Protein AF-N9Y1D8-F1 (afdb_monomer_lite)

Sequence (106 aa):
MKINSIESGIYNIKDYLNGYSNLYFEENQNKLVIFKKDDSAKSPLKDEIYFFERKLFLKYYRRENGNLKTYSSLIMDNIDDFRIIKKDNLLYLFIKSGGIERYVCV

Structure (mmCIF, N/CA/C/O backbone):
data_AF-N9Y1D8-F1
#
_entry.id   AF-N9Y1D8-F1
#
loop_
_atom_site.group_PDB
_atom_site.id
_atom_site.type_symbol
_atom_site.label_atom_id
_atom_site.label_alt_id
_atom_site.label_comp_id
_atom_site.label_asym_id
_atom_site.label_entity_id
_atom_site.label_seq_id
_atom_site.pdbx_PDB_ins_code
_atom_site.Cartn_x
_atom_site.Cartn_y
_atom_site.Cartn_z
_atom_site.occupancy
_atom_site.B_iso_or_equiv
_atom_site.auth_seq_id
_atom_site.auth_comp_id
_atom_site.auth_asym_id
_atom_site.auth_atom_id
_atom_site.pdbx_PDB_model_num
ATOM 1 N N . MET A 1 1 ? 4.015 18.677 12.982 1.00 38.78 1 MET A N 1
ATOM 2 C CA . MET A 1 1 ? 3.628 17.263 13.171 1.00 38.78 1 MET A CA 1
ATOM 3 C C . MET A 1 1 ? 2.335 17.050 12.393 1.00 38.78 1 MET A C 1
ATOM 5 O O . MET A 1 1 ? 1.309 17.564 12.814 1.00 38.78 1 MET A O 1
ATOM 9 N N . LYS A 1 2 ? 2.391 16.477 11.181 1.00 40.41 2 LYS A N 1
ATOM 10 C CA . LYS A 1 2 ? 1.179 16.279 10.366 1.00 40.41 2 LYS A CA 1
ATOM 11 C C . LYS A 1 2 ? 0.413 15.093 10.946 1.00 40.41 2 LYS A C 1
ATOM 13 O O . LYS A 1 2 ? 0.920 13.978 10.940 1.00 40.41 2 LYS A O 1
ATOM 18 N N . ILE A 1 3 ? -0.777 15.360 11.475 1.00 41.66 3 ILE A N 1
ATOM 19 C CA . ILE A 1 3 ? -1.770 14.329 11.760 1.00 41.66 3 ILE A CA 1
ATOM 20 C C . ILE A 1 3 ? -2.173 13.784 10.389 1.00 41.66 3 ILE A C 1
ATOM 22 O O . ILE A 1 3 ? -2.914 14.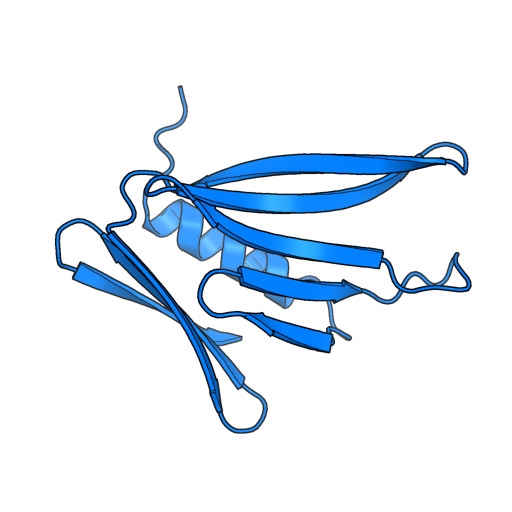438 9.659 1.00 41.66 3 ILE A O 1
ATOM 26 N N . ASN A 1 4 ? -1.625 12.637 9.994 1.00 56.91 4 ASN A N 1
ATOM 27 C CA . ASN A 1 4 ? -2.122 11.924 8.825 1.00 56.91 4 ASN A CA 1
ATOM 28 C C . ASN A 1 4 ? -3.491 11.366 9.222 1.00 56.91 4 ASN A C 1
ATOM 30 O O . ASN A 1 4 ? -3.572 10.307 9.843 1.00 56.91 4 ASN A O 1
ATOM 34 N N . SER A 1 5 ? -4.567 12.108 8.947 1.00 75.38 5 SER A N 1
ATOM 35 C CA . SER A 1 5 ? -5.914 11.563 9.102 1.00 75.38 5 SER A CA 1
ATOM 36 C C . SER A 1 5 ? -6.040 10.312 8.228 1.00 75.38 5 SER A C 1
ATOM 38 O O . SER A 1 5 ? -5.426 10.233 7.161 1.00 75.38 5 SER A O 1
ATOM 40 N N . ILE A 1 6 ? -6.835 9.333 8.667 1.00 81.69 6 ILE A N 1
ATOM 41 C CA . ILE A 1 6 ? -7.099 8.106 7.894 1.00 81.69 6 ILE A CA 1
ATOM 42 C C . ILE A 1 6 ? -7.562 8.458 6.474 1.00 81.69 6 ILE A C 1
ATOM 44 O O . ILE A 1 6 ? -7.137 7.831 5.510 1.00 81.69 6 ILE A O 1
ATOM 48 N N . GLU A 1 7 ? -8.371 9.511 6.333 1.00 83.44 7 GLU A N 1
ATOM 49 C CA . GLU A 1 7 ? -8.802 10.030 5.033 1.00 83.44 7 GLU A CA 1
ATOM 50 C C . GLU A 1 7 ? -7.617 10.466 4.168 1.00 83.44 7 GLU A C 1
ATOM 52 O O . GLU A 1 7 ? -7.498 10.012 3.035 1.00 83.44 7 GLU A O 1
ATOM 57 N N . SER A 1 8 ? -6.693 11.268 4.708 1.00 84.12 8 SER A N 1
ATOM 58 C CA . SER A 1 8 ? -5.491 11.700 3.976 1.00 84.12 8 SER A CA 1
ATOM 59 C C . SER A 1 8 ? -4.631 10.509 3.548 1.00 84.12 8 SER A C 1
ATOM 61 O O . SER A 1 8 ? -4.083 10.491 2.449 1.00 84.12 8 SER A O 1
ATOM 63 N N . GLY A 1 9 ? -4.524 9.490 4.403 1.00 85.62 9 GLY A N 1
ATOM 64 C CA . GLY A 1 9 ? -3.813 8.260 4.080 1.00 85.62 9 GLY A CA 1
ATOM 65 C C . GLY A 1 9 ? -4.473 7.456 2.959 1.00 85.62 9 GLY A C 1
ATOM 66 O O . GLY A 1 9 ? -3.779 6.980 2.063 1.00 85.62 9 GLY A O 1
ATOM 67 N N . ILE A 1 10 ? -5.803 7.356 2.972 1.00 88.00 10 ILE A N 1
ATOM 68 C CA . ILE A 1 10 ? -6.592 6.739 1.898 1.00 88.00 10 ILE A CA 1
ATOM 69 C C . ILE A 1 10 ? -6.381 7.480 0.573 1.00 88.00 10 ILE A C 1
ATOM 71 O O . ILE A 1 10 ? -6.109 6.830 -0.438 1.00 88.00 10 ILE A O 1
ATOM 75 N N . TYR A 1 11 ? -6.446 8.817 0.577 1.00 87.81 11 TYR A N 1
ATOM 76 C CA . TYR A 1 11 ? -6.174 9.627 -0.615 1.00 87.81 11 TYR A CA 1
ATOM 77 C C . TYR A 1 11 ? -4.759 9.386 -1.150 1.00 87.81 11 TYR A C 1
ATOM 79 O O . TYR A 1 11 ? -4.604 9.102 -2.332 1.00 87.81 11 TYR A O 1
ATOM 87 N N . ASN A 1 12 ? -3.744 9.376 -0.280 1.00 86.56 12 ASN A N 1
ATOM 88 C CA . ASN A 1 12 ? -2.361 9.108 -0.685 1.00 86.56 12 ASN A CA 1
ATOM 89 C C . ASN A 1 12 ? -2.192 7.729 -1.342 1.00 86.56 12 ASN A C 1
ATOM 91 O O . ASN A 1 12 ? -1.489 7.616 -2.343 1.00 86.56 12 ASN A O 1
ATOM 95 N N . ILE A 1 13 ? -2.823 6.680 -0.799 1.00 88.44 13 ILE A N 1
ATOM 96 C CA . ILE A 1 13 ? -2.784 5.338 -1.401 1.00 88.44 13 ILE A CA 1
ATOM 97 C C . ILE A 1 13 ? -3.468 5.347 -2.767 1.00 88.44 13 ILE A C 1
ATOM 99 O O . ILE A 1 13 ? -2.912 4.819 -3.729 1.00 88.44 13 ILE A O 1
ATOM 103 N N . LYS A 1 14 ? -4.656 5.952 -2.863 1.00 88.44 14 LYS A N 1
ATOM 104 C CA . LYS A 1 14 ? -5.420 6.018 -4.111 1.00 88.44 14 LYS A CA 1
ATOM 105 C C . LYS A 1 14 ? -4.645 6.748 -5.208 1.00 88.44 14 LYS A C 1
ATOM 107 O O . LYS A 1 14 ? -4.516 6.219 -6.308 1.00 88.44 14 LYS A O 1
ATOM 112 N N . ASP A 1 15 ? -4.100 7.922 -4.901 1.00 86.69 15 ASP A N 1
ATOM 113 C CA . ASP A 1 15 ? -3.312 8.718 -5.846 1.00 86.69 15 ASP A CA 1
ATOM 114 C C . ASP A 1 15 ? -2.041 7.977 -6.270 1.00 86.69 15 ASP A C 1
ATOM 116 O O . ASP A 1 15 ? -1.688 7.976 -7.449 1.00 86.69 15 ASP A O 1
ATOM 120 N N . TYR A 1 16 ? -1.385 7.285 -5.332 1.00 86.88 16 TYR A N 1
ATOM 121 C CA . TYR A 1 16 ? -0.212 6.472 -5.634 1.00 86.88 16 TYR A CA 1
ATOM 122 C C . TYR A 1 16 ? -0.518 5.351 -6.628 1.00 86.88 16 TYR A C 1
ATOM 124 O O . TYR A 1 16 ? 0.217 5.167 -7.594 1.00 86.88 16 TYR A O 1
ATOM 132 N N . LEU A 1 17 ? -1.595 4.602 -6.388 1.00 85.44 17 LEU A N 1
ATOM 133 C CA . LEU A 1 17 ? -1.993 3.469 -7.220 1.00 85.44 17 LEU A CA 1
ATOM 134 C C . LEU A 1 17 ? -2.499 3.921 -8.599 1.00 85.44 17 LEU A C 1
ATOM 136 O O . LEU A 1 17 ? -2.159 3.298 -9.599 1.00 85.44 17 LEU A O 1
ATOM 140 N N . ASN A 1 18 ? -3.228 5.038 -8.674 1.00 83.00 18 ASN A N 1
ATOM 141 C CA . ASN A 1 18 ? -3.699 5.608 -9.943 1.00 83.00 18 ASN A CA 1
ATOM 142 C C . ASN A 1 18 ? -2.583 6.253 -10.777 1.00 83.00 18 ASN A C 1
ATOM 144 O O . ASN A 1 18 ? -2.727 6.397 -11.990 1.00 83.00 18 ASN A O 1
ATOM 148 N N . GLY A 1 19 ? -1.474 6.654 -10.150 1.00 74.56 19 GLY A N 1
ATOM 149 C CA . GLY A 1 19 ? -0.351 7.314 -10.819 1.00 74.56 19 GLY A CA 1
ATOM 150 C C . GLY A 1 19 ? 0.406 6.442 -11.827 1.00 74.56 19 GLY A C 1
ATOM 151 O O . GLY A 1 19 ? 1.296 6.943 -12.513 1.00 74.56 19 GLY A O 1
ATOM 152 N N . TYR A 1 20 ? 0.073 5.155 -11.941 1.00 70.75 20 TYR A N 1
ATOM 153 C CA . TYR A 1 20 ? 0.768 4.219 -12.816 1.00 70.75 20 TYR A CA 1
ATOM 154 C C . TYR A 1 20 ? -0.229 3.435 -13.676 1.00 70.75 20 TYR A C 1
ATOM 156 O O . TYR A 1 20 ? -1.002 2.617 -13.191 1.00 70.75 20 TYR A O 1
ATOM 164 N N . SER A 1 21 ? -0.173 3.654 -14.989 1.00 58.16 21 SER A N 1
ATOM 165 C CA . SER A 1 21 ? -1.082 3.049 -15.973 1.00 58.16 21 SER A CA 1
ATOM 166 C C . SER A 1 21 ? -0.824 1.563 -16.259 1.00 58.16 21 SER A C 1
ATOM 168 O O . SER A 1 21 ? -1.671 0.906 -16.850 1.00 58.16 21 SER A O 1
ATOM 170 N N . ASN A 1 22 ? 0.331 1.027 -15.848 1.00 62.69 22 ASN A N 1
ATOM 171 C CA . ASN A 1 22 ? 0.754 -0.355 -16.093 1.00 62.69 22 ASN A CA 1
ATOM 172 C C . ASN A 1 22 ? 1.301 -0.983 -14.804 1.00 62.69 22 ASN A C 1
ATOM 174 O O . ASN A 1 22 ? 2.504 -1.237 -14.692 1.00 62.69 22 ASN A O 1
ATOM 178 N N . LEU A 1 23 ? 0.429 -1.179 -13.815 1.00 70.75 23 LEU A N 1
ATOM 179 C CA . LEU A 1 23 ? 0.781 -1.869 -12.578 1.00 70.75 23 LEU A CA 1
ATOM 180 C C . LEU A 1 23 ? 0.439 -3.351 -12.658 1.00 70.75 23 LEU A C 1
ATOM 182 O O . LEU A 1 23 ? -0.663 -3.736 -13.045 1.00 70.75 23 LEU A O 1
ATOM 186 N N . TYR A 1 24 ? 1.384 -4.178 -12.227 1.00 77.69 24 TYR A N 1
ATOM 187 C CA . TYR A 1 24 ? 1.113 -5.555 -11.836 1.00 77.69 24 TYR A CA 1
ATOM 188 C C . TYR A 1 24 ? 1.190 -5.654 -10.312 1.00 77.69 24 TYR A C 1
ATOM 190 O O . TYR A 1 24 ? 2.018 -4.989 -9.688 1.00 77.69 24 TYR A O 1
ATOM 198 N N . PHE A 1 25 ? 0.320 -6.466 -9.715 1.00 79.19 25 PHE A N 1
ATOM 199 C CA . PHE A 1 25 ? 0.208 -6.594 -8.268 1.00 79.19 25 PHE A CA 1
ATOM 200 C C . PHE A 1 25 ? 0.427 -8.036 -7.829 1.00 79.19 25 PHE A C 1
ATOM 202 O O . PHE A 1 25 ? -0.171 -8.947 -8.404 1.00 79.19 25 PHE A O 1
ATOM 209 N N . GLU A 1 26 ? 1.213 -8.222 -6.771 1.00 82.12 26 GLU A N 1
ATOM 210 C CA . GLU A 1 26 ? 1.234 -9.466 -5.999 1.00 82.12 26 GLU A CA 1
ATOM 211 C C . GLU A 1 26 ? 0.674 -9.211 -4.602 1.00 82.12 26 GLU A C 1
ATOM 213 O O . GLU A 1 26 ? 1.009 -8.224 -3.939 1.00 82.12 26 GLU A O 1
ATOM 218 N N . GLU A 1 27 ? -0.189 -10.122 -4.168 1.00 70.19 27 GLU A N 1
ATOM 219 C CA . GLU A 1 27 ? -0.821 -10.101 -2.858 1.00 70.19 27 GLU A CA 1
ATOM 220 C C . GLU A 1 27 ? -0.068 -11.015 -1.894 1.00 70.19 27 GLU A C 1
ATOM 222 O O . GLU A 1 27 ? 0.272 -12.157 -2.206 1.00 70.19 27 GLU A O 1
ATOM 227 N N . ASN A 1 28 ? 0.148 -10.512 -0.686 1.00 75.56 28 ASN A N 1
ATOM 228 C CA . ASN A 1 28 ? 0.459 -11.315 0.481 1.00 75.56 28 ASN A CA 1
ATOM 229 C C . ASN A 1 28 ? -0.424 -10.822 1.640 1.00 75.56 28 ASN A C 1
ATOM 231 O O . ASN A 1 28 ? -0.848 -9.668 1.619 1.00 75.56 28 ASN A O 1
ATOM 235 N N . GLN A 1 29 ? -0.686 -11.655 2.653 1.00 74.00 29 GLN A N 1
ATOM 236 C CA . GLN A 1 29 ? -1.739 -11.421 3.660 1.00 74.00 29 GLN A CA 1
ATOM 237 C C . GLN A 1 29 ? -1.760 -9.998 4.253 1.00 74.00 29 GLN A C 1
ATOM 239 O O . GLN A 1 29 ? -2.833 -9.460 4.480 1.00 74.00 29 GLN A O 1
ATOM 244 N N . ASN A 1 30 ? -0.590 -9.371 4.432 1.00 81.12 30 ASN A N 1
ATOM 245 C CA . ASN A 1 30 ? -0.442 -8.030 5.015 1.00 81.12 30 ASN A CA 1
ATOM 246 C C . ASN A 1 30 ? 0.321 -7.046 4.107 1.00 81.12 30 ASN A C 1
ATOM 248 O O . ASN A 1 30 ? 0.872 -6.049 4.586 1.00 81.12 30 ASN A O 1
ATOM 252 N N . LYS A 1 31 ? 0.450 -7.349 2.810 1.00 89.69 31 LYS A N 1
ATOM 253 C CA . LYS A 1 31 ? 1.296 -6.575 1.899 1.00 89.69 31 LYS A CA 1
ATOM 254 C C . LYS A 1 31 ? 0.812 -6.617 0.456 1.00 89.69 31 LYS A C 1
ATOM 256 O O . LYS A 1 31 ? 0.615 -7.687 -0.108 1.00 89.69 31 LYS A O 1
ATOM 261 N N . LEU A 1 32 ? 0.760 -5.443 -0.162 1.00 89.88 32 LEU A N 1
ATOM 262 C CA . LEU A 1 32 ? 0.613 -5.271 -1.600 1.00 89.88 32 LEU A CA 1
ATOM 263 C C . LEU A 1 32 ? 1.986 -4.996 -2.211 1.00 89.88 32 LEU A C 1
ATOM 265 O O . LEU A 1 32 ? 2.631 -4.015 -1.836 1.00 89.88 32 LEU A O 1
ATOM 269 N N . VAL A 1 33 ? 2.422 -5.822 -3.158 1.00 89.81 33 VAL A N 1
ATOM 270 C CA . VAL A 1 33 ? 3.609 -5.548 -3.981 1.00 89.81 33 VAL A CA 1
ATOM 271 C C . VAL A 1 33 ? 3.155 -4.971 -5.314 1.00 89.81 33 VAL A C 1
ATOM 273 O O . VAL A 1 33 ? 2.280 -5.531 -5.966 1.00 89.81 33 VAL A O 1
ATOM 276 N N . ILE A 1 34 ? 3.749 -3.852 -5.708 1.00 88.56 34 ILE A N 1
ATOM 277 C CA . ILE A 1 34 ? 3.375 -3.055 -6.873 1.00 88.56 34 ILE A CA 1
ATOM 278 C C . ILE A 1 34 ? 4.555 -3.054 -7.838 1.00 88.56 34 ILE A C 1
ATOM 280 O O . ILE A 1 34 ? 5.602 -2.489 -7.533 1.00 88.56 34 ILE A O 1
ATOM 284 N N . PHE A 1 35 ? 4.403 -3.664 -9.006 1.00 86.75 35 PHE A N 1
ATOM 285 C CA . PHE A 1 35 ? 5.437 -3.688 -10.033 1.00 86.75 35 PHE A CA 1
ATOM 286 C C . PHE A 1 35 ? 5.195 -2.571 -11.038 1.00 86.75 35 PHE A C 1
ATOM 288 O O . PHE A 1 35 ? 4.151 -2.514 -11.687 1.00 86.75 35 PHE A O 1
ATOM 295 N N . LYS A 1 36 ? 6.190 -1.699 -11.172 1.00 82.31 36 LYS A N 1
ATOM 296 C CA . LYS A 1 36 ? 6.202 -0.562 -12.085 1.00 82.31 36 LYS A CA 1
ATOM 297 C C . LYS A 1 36 ? 7.136 -0.846 -13.243 1.00 82.31 36 LYS A C 1
ATOM 299 O O . LYS A 1 36 ? 8.294 -1.230 -13.042 1.00 82.31 36 LYS A O 1
ATOM 304 N N . LYS A 1 37 ? 6.662 -0.580 -14.456 1.00 72.69 37 LYS A N 1
ATOM 305 C CA . LYS A 1 37 ? 7.530 -0.550 -15.628 1.00 72.69 37 LYS A CA 1
ATOM 306 C C . LYS A 1 37 ? 8.514 0.618 -15.493 1.00 72.69 37 LYS A C 1
ATOM 308 O O . LYS A 1 37 ? 8.103 1.752 -15.271 1.00 72.69 37 LYS A O 1
ATOM 313 N N . ASP A 1 38 ? 9.803 0.321 -15.592 1.00 72.25 38 ASP A N 1
ATOM 314 C CA . ASP A 1 38 ? 10.879 1.311 -15.649 1.00 72.25 38 ASP A CA 1
ATOM 315 C C . ASP A 1 38 ? 11.489 1.219 -17.048 1.00 72.25 38 ASP A C 1
ATOM 317 O O . ASP A 1 38 ? 12.260 0.303 -17.324 1.00 72.25 38 ASP A O 1
ATOM 321 N N . ASP A 1 39 ? 11.112 2.134 -17.945 1.00 66.88 39 ASP A N 1
ATOM 322 C CA . ASP A 1 39 ? 11.579 2.126 -19.340 1.00 66.88 39 ASP A CA 1
ATOM 323 C C . ASP A 1 39 ? 13.107 2.318 -19.453 1.00 66.88 39 ASP A C 1
ATOM 325 O O . ASP A 1 39 ? 13.694 2.038 -20.497 1.00 66.88 39 ASP A O 1
ATOM 329 N N . SER A 1 40 ? 13.773 2.746 -18.372 1.00 66.19 40 SER A N 1
ATOM 330 C CA . SER A 1 40 ? 15.231 2.886 -18.302 1.00 66.19 40 SER A CA 1
ATOM 331 C C . SER A 1 40 ? 15.961 1.617 -17.837 1.00 66.19 40 SER A C 1
ATOM 333 O O . SER A 1 40 ? 17.194 1.579 -17.838 1.00 66.19 40 SER A O 1
ATOM 335 N N . ALA A 1 41 ? 15.235 0.563 -17.442 1.00 64.88 41 ALA A N 1
ATOM 336 C CA . ALA A 1 41 ? 15.811 -0.633 -16.838 1.00 64.88 41 ALA A CA 1
ATOM 337 C C . ALA A 1 41 ? 15.305 -1.941 -17.463 1.00 64.88 41 ALA A C 1
ATOM 339 O O . ALA A 1 41 ? 14.156 -2.083 -17.861 1.00 64.88 41 ALA A O 1
ATOM 340 N N . LYS A 1 42 ? 16.172 -2.964 -17.466 1.00 66.25 42 LYS A N 1
ATOM 341 C CA . LYS A 1 42 ? 15.815 -4.332 -17.893 1.00 66.25 42 LYS A CA 1
ATOM 342 C C . LYS A 1 42 ? 14.835 -5.039 -16.945 1.00 66.25 42 LYS A C 1
ATOM 344 O O . LYS A 1 42 ? 14.270 -6.060 -17.320 1.00 66.25 42 LYS A O 1
ATOM 349 N N . SER A 1 43 ? 14.662 -4.533 -15.723 1.00 65.12 43 SER A N 1
ATOM 350 C CA . SER A 1 43 ? 13.805 -5.131 -14.697 1.00 65.12 43 SER A CA 1
ATOM 351 C C . SER A 1 43 ? 12.860 -4.080 -14.117 1.00 65.12 43 SER A C 1
ATOM 353 O O . SER A 1 43 ? 13.321 -2.970 -13.834 1.00 65.12 43 SER A O 1
ATOM 355 N N . PRO A 1 44 ? 11.578 -4.422 -13.896 1.00 72.44 44 PRO A N 1
ATOM 356 C CA . PRO A 1 44 ? 10.625 -3.519 -13.267 1.00 72.44 44 PRO A CA 1
ATOM 357 C C . PRO A 1 44 ? 11.052 -3.182 -11.835 1.00 72.44 44 PRO A C 1
ATOM 359 O O . PRO A 1 44 ? 11.628 -4.009 -11.121 1.00 72.44 44 PRO A O 1
ATOM 362 N N . LEU A 1 45 ? 10.747 -1.959 -11.405 1.00 83.94 45 LEU A N 1
ATOM 363 C CA . LEU A 1 45 ? 10.861 -1.576 -10.001 1.00 83.94 45 LEU A CA 1
ATOM 364 C C . LEU A 1 45 ? 9.668 -2.153 -9.243 1.00 83.94 45 LEU A C 1
ATOM 366 O O . LEU A 1 45 ? 8.556 -2.170 -9.764 1.00 83.94 45 LEU A O 1
ATOM 370 N N . LYS A 1 46 ? 9.889 -2.598 -8.008 1.00 88.12 46 LYS A N 1
ATOM 371 C CA . LYS A 1 46 ? 8.812 -3.044 -7.122 1.00 88.12 46 LYS A CA 1
ATOM 372 C C . LYS A 1 46 ? 8.665 -2.067 -5.973 1.00 88.12 46 LYS A C 1
ATOM 374 O O . LYS A 1 46 ? 9.674 -1.702 -5.395 1.00 88.12 46 LYS A O 1
ATOM 379 N N . ASP A 1 47 ? 7.451 -1.693 -5.618 1.00 91.12 47 ASP A N 1
ATOM 380 C CA . ASP A 1 47 ? 7.142 -0.994 -4.375 1.00 91.12 47 ASP A CA 1
ATOM 381 C C . ASP A 1 47 ? 6.234 -1.862 -3.512 1.00 91.12 47 ASP A C 1
ATOM 383 O O . ASP A 1 47 ? 5.693 -2.868 -3.965 1.00 91.12 47 ASP A O 1
ATOM 387 N N . GLU A 1 48 ? 6.090 -1.496 -2.248 1.00 92.50 48 GLU A N 1
ATOM 388 C CA . GLU A 1 4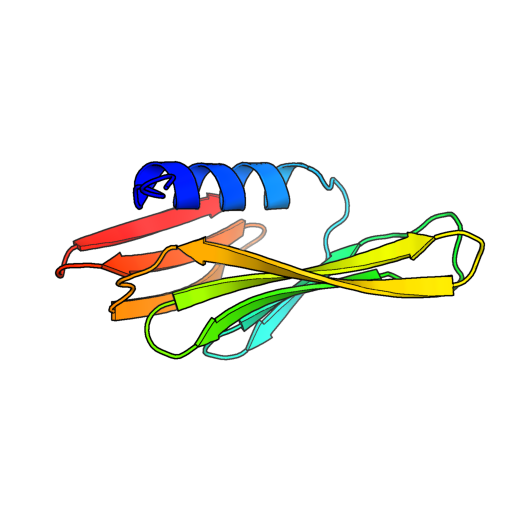8 ? 5.386 -2.293 -1.258 1.00 92.50 48 GLU A CA 1
ATOM 389 C C . GLU A 1 48 ? 4.535 -1.374 -0.375 1.00 92.50 48 GLU A C 1
ATOM 391 O O . GLU A 1 48 ? 5.074 -0.484 0.285 1.00 92.50 48 GLU A O 1
ATOM 396 N N . ILE A 1 49 ? 3.221 -1.606 -0.329 1.00 92.12 49 ILE A N 1
ATOM 397 C CA . ILE A 1 49 ? 2.364 -1.097 0.750 1.00 92.12 49 ILE A CA 1
ATOM 398 C C . ILE A 1 49 ? 2.222 -2.228 1.757 1.00 92.12 49 ILE A C 1
ATOM 400 O O . ILE A 1 49 ? 1.683 -3.280 1.419 1.00 92.12 49 ILE A O 1
ATOM 404 N N . TYR A 1 50 ? 2.729 -2.042 2.971 1.00 92.94 50 TYR A N 1
ATOM 405 C CA . TYR A 1 50 ? 2.762 -3.105 3.973 1.00 92.94 50 TYR A CA 1
ATOM 406 C C . TYR A 1 50 ? 2.237 -2.642 5.326 1.00 92.94 50 TYR A C 1
ATOM 408 O O . TYR A 1 50 ? 2.443 -1.498 5.743 1.00 92.94 50 TYR A O 1
ATOM 416 N N . PHE A 1 51 ? 1.565 -3.571 5.999 1.00 92.88 51 PHE A N 1
ATOM 417 C CA . PHE A 1 51 ? 1.025 -3.411 7.337 1.00 92.88 51 PHE A CA 1
ATOM 418 C C . PHE A 1 51 ? 1.977 -4.007 8.377 1.00 92.88 51 PHE A C 1
ATOM 420 O O . PHE A 1 51 ? 2.358 -5.175 8.290 1.00 92.88 51 PHE A O 1
ATOM 427 N N . PHE A 1 52 ? 2.382 -3.198 9.354 1.00 92.38 52 PHE A N 1
ATOM 428 C CA . PHE A 1 52 ? 3.283 -3.604 10.432 1.00 92.38 52 PHE A CA 1
ATOM 429 C C . PHE A 1 52 ? 3.017 -2.770 11.684 1.00 92.38 52 PHE A C 1
ATOM 431 O O . PHE A 1 52 ? 2.876 -1.557 11.576 1.00 92.38 52 PHE A O 1
ATOM 438 N N . GLU A 1 53 ? 2.946 -3.401 12.862 1.00 93.50 53 GLU A N 1
ATOM 439 C CA . GLU A 1 53 ? 2.746 -2.717 14.155 1.00 93.50 53 GLU A CA 1
ATOM 440 C C . GLU A 1 53 ? 1.628 -1.659 14.136 1.00 93.50 53 GLU A C 1
ATOM 442 O O . GLU A 1 53 ? 1.811 -0.524 14.575 1.00 93.50 53 GLU A O 1
ATOM 447 N N . ARG A 1 54 ? 0.455 -2.026 13.602 1.00 93.38 54 ARG A N 1
ATOM 448 C CA . ARG A 1 54 ? -0.711 -1.130 13.492 1.00 93.38 54 ARG A CA 1
ATOM 449 C C . ARG A 1 54 ? -0.482 0.105 12.609 1.00 93.38 54 ARG A C 1
ATOM 451 O O . ARG A 1 54 ? -1.175 1.111 12.745 1.00 93.38 54 ARG A O 1
ATOM 458 N N . LYS A 1 55 ? 0.471 0.037 11.679 1.00 92.75 55 LYS A N 1
ATOM 459 C CA . LYS A 1 55 ? 0.829 1.118 10.753 1.00 92.75 55 LYS A CA 1
ATOM 460 C C . LYS A 1 55 ? 0.863 0.621 9.321 1.00 92.75 55 LYS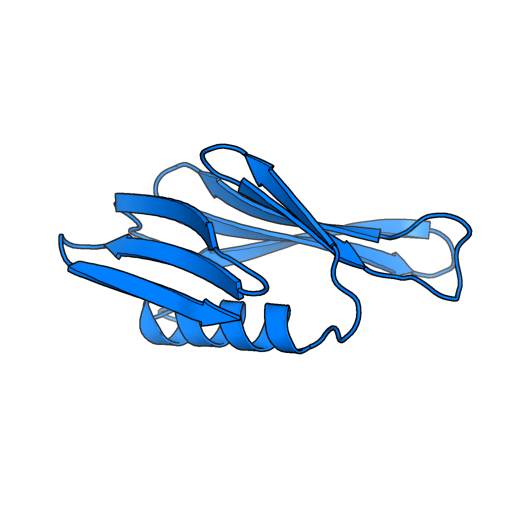 A C 1
ATOM 462 O O . LYS A 1 55 ? 1.213 -0.528 9.058 1.00 92.75 55 LYS A O 1
ATOM 467 N N . LEU A 1 56 ? 0.539 1.517 8.394 1.00 92.56 56 LEU A N 1
ATOM 468 C CA . LEU A 1 56 ? 0.700 1.296 6.961 1.00 92.56 56 LEU A CA 1
ATOM 469 C C . LEU A 1 56 ? 1.848 2.137 6.430 1.00 92.56 56 LEU A C 1
ATOM 471 O O . LEU A 1 56 ? 1.885 3.358 6.607 1.00 92.56 56 LEU A O 1
ATOM 475 N N . PHE A 1 57 ? 2.759 1.474 5.734 1.00 92.75 57 PHE A N 1
ATOM 476 C CA . PHE A 1 57 ? 3.944 2.079 5.151 1.00 92.75 57 PHE A CA 1
ATOM 477 C C . PHE A 1 57 ? 3.956 1.881 3.642 1.00 92.75 57 PHE A C 1
ATOM 479 O O . PHE A 1 57 ? 3.539 0.836 3.148 1.00 92.75 57 PHE A O 1
ATOM 486 N N . LEU A 1 58 ? 4.500 2.865 2.927 1.00 92.25 58 LEU A N 1
ATOM 487 C CA . LEU A 1 58 ? 4.893 2.741 1.530 1.00 92.25 58 LEU A CA 1
ATOM 488 C C . LEU A 1 58 ? 6.413 2.643 1.475 1.00 92.25 58 LEU A C 1
ATOM 490 O O . LEU A 1 58 ? 7.107 3.623 1.748 1.00 92.25 58 LEU A O 1
ATOM 494 N N . LYS A 1 59 ? 6.927 1.488 1.068 1.00 93.38 59 LYS A N 1
ATOM 495 C CA . LYS A 1 59 ? 8.325 1.317 0.680 1.00 93.38 59 LYS A CA 1
ATOM 496 C C . LYS A 1 59 ? 8.419 1.378 -0.832 1.00 93.38 59 LYS A C 1
ATOM 498 O O . LYS A 1 59 ? 7.762 0.604 -1.516 1.00 93.38 59 LYS A O 1
ATOM 503 N N . TYR A 1 60 ? 9.241 2.276 -1.351 1.00 90.31 60 TYR A N 1
ATOM 504 C CA . TYR A 1 60 ? 9.368 2.485 -2.785 1.00 90.31 60 TYR A CA 1
ATOM 505 C C . TYR A 1 60 ? 10.820 2.618 -3.214 1.00 90.31 60 TYR A C 1
ATOM 507 O O . TYR A 1 60 ? 11.698 2.999 -2.437 1.00 90.31 60 TYR A O 1
ATOM 515 N N . TYR A 1 61 ? 11.068 2.298 -4.476 1.00 87.94 61 TYR A N 1
ATOM 516 C CA . TYR A 1 61 ? 12.409 2.275 -5.041 1.00 87.94 61 TYR A CA 1
ATOM 517 C C . TYR A 1 61 ? 12.534 3.314 -6.150 1.00 87.94 61 TYR A C 1
ATOM 519 O O . TYR A 1 61 ? 11.602 3.539 -6.929 1.00 87.94 61 TYR A O 1
ATOM 527 N N . ARG A 1 62 ? 13.700 3.964 -6.212 1.00 85.81 62 ARG A N 1
ATOM 528 C CA . ARG A 1 62 ? 14.051 4.944 -7.250 1.00 85.81 62 ARG A CA 1
ATOM 529 C C . ARG A 1 62 ? 15.505 4.774 -7.666 1.00 85.81 62 ARG A C 1
ATOM 531 O O . ARG A 1 62 ? 16.339 4.365 -6.859 1.00 85.81 62 ARG A O 1
ATOM 538 N N . ARG A 1 63 ? 15.810 5.101 -8.921 1.00 84.44 63 ARG A N 1
ATOM 539 C CA . ARG A 1 63 ? 17.189 5.200 -9.405 1.00 84.44 63 ARG A CA 1
ATOM 540 C C . ARG A 1 63 ? 17.680 6.630 -9.253 1.00 84.44 63 ARG A C 1
ATOM 542 O O . ARG A 1 63 ? 17.048 7.554 -9.748 1.00 84.44 63 ARG A O 1
ATOM 549 N N . GLU A 1 64 ? 18.823 6.794 -8.605 1.00 85.69 64 GLU A N 1
ATOM 550 C CA . GLU A 1 64 ? 19.510 8.076 -8.480 1.00 85.69 64 GLU A CA 1
ATOM 551 C C . GLU A 1 64 ? 20.961 7.899 -8.901 1.00 85.69 64 GLU A C 1
ATOM 553 O O . GLU A 1 64 ? 21.680 7.072 -8.337 1.00 85.69 64 GLU A O 1
ATOM 558 N N . ASN A 1 65 ? 21.389 8.659 -9.913 1.00 85.62 65 ASN A N 1
ATOM 559 C CA . ASN A 1 65 ? 22.740 8.580 -10.476 1.00 85.62 65 ASN A CA 1
ATOM 560 C C . ASN A 1 65 ? 23.147 7.133 -10.832 1.00 85.62 65 ASN A C 1
ATOM 562 O O . ASN A 1 65 ? 24.231 6.678 -10.481 1.00 85.62 65 ASN A O 1
ATOM 566 N N . GLY A 1 66 ? 22.234 6.376 -11.453 1.00 80.75 66 GLY A N 1
ATOM 567 C CA . GLY A 1 66 ? 22.444 4.974 -11.844 1.00 80.75 66 GLY A CA 1
ATOM 568 C C . GLY A 1 66 ? 22.286 3.940 -10.720 1.00 80.75 66 GLY A C 1
ATOM 569 O O . GLY A 1 66 ? 22.125 2.755 -11.011 1.00 80.75 66 GLY A O 1
ATOM 570 N N . ASN A 1 67 ? 22.243 4.361 -9.453 1.00 83.69 67 ASN A N 1
ATOM 571 C CA . ASN A 1 67 ? 22.136 3.463 -8.304 1.00 83.69 67 ASN A CA 1
ATOM 572 C C . ASN A 1 67 ? 20.686 3.278 -7.856 1.00 83.69 67 ASN A C 1
ATOM 574 O O . ASN A 1 67 ? 19.920 4.239 -7.776 1.00 83.69 67 ASN A O 1
ATOM 578 N N . LEU A 1 68 ? 20.319 2.041 -7.518 1.00 85.56 68 LEU A N 1
ATOM 579 C CA . LEU A 1 68 ? 19.014 1.736 -6.940 1.00 85.56 68 LEU A CA 1
ATOM 580 C C . LEU A 1 68 ? 18.998 2.123 -5.457 1.00 85.56 68 LEU A C 1
ATOM 582 O O . LEU A 1 68 ? 19.774 1.590 -4.666 1.00 85.56 68 LEU A O 1
ATOM 586 N N . LYS A 1 69 ? 18.087 3.018 -5.075 1.00 89.31 69 LYS A N 1
ATOM 587 C CA . LYS A 1 69 ? 17.858 3.424 -3.687 1.00 89.31 69 LYS A CA 1
ATOM 588 C C . LYS A 1 69 ? 16.481 2.994 -3.207 1.00 89.31 69 LYS A C 1
ATOM 590 O O . LYS A 1 69 ? 15.519 2.953 -3.975 1.00 89.31 69 LYS A O 1
ATOM 595 N N . THR A 1 70 ? 16.415 2.685 -1.915 1.00 91.94 70 THR A N 1
ATOM 596 C CA . THR A 1 70 ? 15.186 2.300 -1.219 1.00 91.94 70 THR A CA 1
ATOM 597 C C . THR A 1 70 ? 14.745 3.436 -0.310 1.00 91.94 70 THR A C 1
ATOM 599 O O . THR A 1 70 ? 15.545 3.952 0.467 1.00 91.94 70 THR A O 1
ATOM 602 N N . TYR A 1 71 ? 13.466 3.773 -0.377 1.00 91.44 71 TYR A N 1
ATOM 603 C CA . TYR A 1 71 ? 12.810 4.769 0.456 1.00 91.44 71 TYR A CA 1
ATOM 604 C C . TYR A 1 71 ? 11.62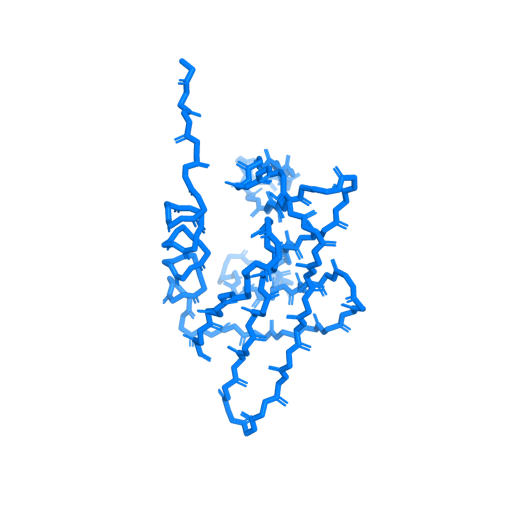9 4.131 1.184 1.00 91.44 71 TYR A C 1
ATOM 606 O O . TYR A 1 71 ? 11.040 3.166 0.697 1.00 91.44 71 TYR A O 1
ATOM 614 N N . SER A 1 72 ? 11.276 4.663 2.352 1.00 91.88 72 SER A N 1
ATOM 615 C CA . SER A 1 72 ? 10.073 4.258 3.078 1.00 91.88 72 SER A CA 1
ATOM 616 C C . SER A 1 72 ? 9.396 5.473 3.698 1.00 91.88 72 SER A C 1
ATOM 618 O O . SER A 1 72 ? 10.057 6.432 4.099 1.00 91.88 72 SER A O 1
ATOM 620 N N . SER A 1 73 ? 8.071 5.470 3.732 1.00 90.69 73 SER A N 1
ATOM 621 C CA . SER A 1 73 ? 7.267 6.547 4.301 1.00 90.69 73 SER A CA 1
ATOM 622 C C . SER A 1 73 ? 6.063 5.976 5.038 1.00 90.69 73 SER A C 1
ATOM 624 O O . SER A 1 73 ? 5.366 5.102 4.523 1.00 90.69 73 SER A O 1
ATOM 626 N N . LEU A 1 74 ? 5.817 6.478 6.250 1.00 91.62 74 LEU A N 1
ATOM 627 C CA . LEU A 1 74 ? 4.602 6.177 7.003 1.00 91.62 74 LEU A CA 1
ATOM 628 C C . LEU A 1 74 ? 3.412 6.857 6.321 1.00 91.62 74 LEU A C 1
ATOM 630 O O . LEU A 1 74 ? 3.398 8.079 6.170 1.00 91.62 74 LEU A O 1
ATOM 634 N N . ILE A 1 75 ? 2.415 6.066 5.936 1.00 90.62 75 ILE A N 1
ATOM 635 C CA . ILE A 1 75 ? 1.182 6.563 5.325 1.00 90.62 75 ILE A CA 1
ATOM 636 C C . ILE A 1 75 ? 0.141 6.815 6.416 1.00 90.62 75 ILE A C 1
ATOM 638 O O . ILE A 1 75 ? -0.427 7.904 6.487 1.00 90.62 75 ILE A O 1
ATOM 642 N N . MET A 1 76 ? -0.089 5.819 7.278 1.00 91.12 76 MET A N 1
ATOM 643 C CA . MET A 1 76 ? -1.136 5.840 8.304 1.00 91.12 76 MET A CA 1
ATOM 644 C C . MET A 1 76 ? -0.695 5.138 9.585 1.00 91.12 76 MET A C 1
ATOM 646 O O . MET A 1 76 ? 0.044 4.155 9.537 1.00 91.12 76 MET A O 1
ATOM 650 N N . ASP A 1 77 ? -1.211 5.627 10.709 1.00 91.31 77 ASP A N 1
ATOM 651 C CA . ASP A 1 77 ? -1.048 5.053 12.046 1.00 91.31 77 ASP A CA 1
ATOM 652 C C . ASP A 1 77 ? -2.413 4.621 12.609 1.00 91.31 77 ASP A C 1
ATOM 654 O O . ASP A 1 77 ? -3.454 4.981 12.055 1.00 91.31 77 ASP A O 1
ATOM 658 N N . ASN A 1 78 ? -2.411 3.881 13.719 1.00 91.50 78 ASN A N 1
ATOM 659 C CA . ASN A 1 78 ? -3.609 3.373 14.399 1.00 91.50 78 ASN A CA 1
ATOM 660 C C . ASN A 1 78 ? -4.515 2.507 13.506 1.00 91.50 78 ASN A C 1
ATOM 662 O O . ASN A 1 78 ? -5.742 2.587 13.577 1.00 91.50 78 ASN A O 1
ATOM 666 N N . ILE A 1 79 ? -3.913 1.680 12.657 1.00 92.81 79 ILE A N 1
ATOM 667 C CA . ILE A 1 79 ? -4.609 0.714 11.810 1.00 92.81 79 ILE A CA 1
ATOM 668 C C . ILE A 1 79 ? -4.797 -0.589 12.591 1.00 92.81 79 ILE A C 1
ATOM 670 O O . ILE A 1 79 ? -3.847 -1.160 13.121 1.00 92.81 79 ILE A O 1
ATOM 674 N N . ASP A 1 80 ? -6.038 -1.044 12.687 1.00 93.19 80 ASP A N 1
ATOM 675 C CA . ASP A 1 80 ? -6.404 -2.284 13.370 1.00 93.19 80 ASP A CA 1
ATOM 676 C C . ASP A 1 80 ? -6.234 -3.494 12.452 1.00 93.19 80 ASP A C 1
ATOM 678 O O .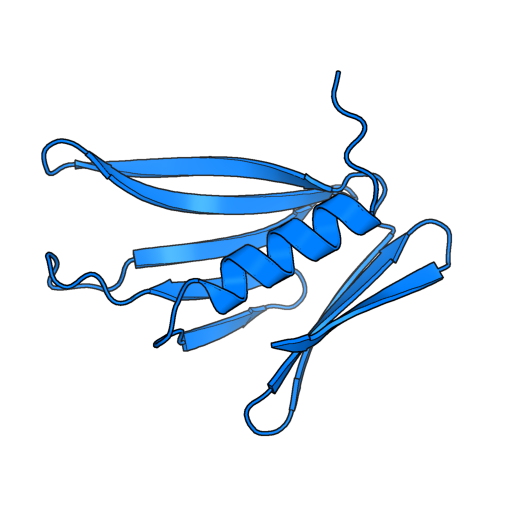 ASP A 1 80 ? -5.808 -4.551 12.907 1.00 93.19 80 ASP A O 1
ATOM 682 N N . ASP A 1 81 ? -6.568 -3.330 11.171 1.00 92.25 81 ASP A N 1
ATOM 683 C CA . ASP A 1 81 ? -6.519 -4.395 10.173 1.00 92.25 81 ASP A CA 1
ATOM 684 C C . ASP A 1 81 ? -6.286 -3.821 8.768 1.00 92.25 81 ASP A C 1
ATOM 686 O O . ASP A 1 81 ? -6.707 -2.698 8.460 1.00 92.25 81 ASP A O 1
ATOM 690 N N . PHE A 1 82 ? -5.623 -4.602 7.919 1.00 91.50 82 PHE A N 1
ATOM 691 C CA . PHE A 1 82 ? -5.361 -4.284 6.522 1.00 91.50 82 PHE A CA 1
ATOM 692 C C . PHE A 1 82 ? -5.501 -5.542 5.675 1.00 91.50 82 PHE A C 1
ATOM 694 O O . PHE A 1 82 ? -4.769 -6.510 5.863 1.00 91.50 82 PHE A O 1
ATOM 701 N N . ARG A 1 83 ? -6.409 -5.501 4.702 1.00 91.06 83 ARG A N 1
ATOM 702 C CA . ARG A 1 83 ? -6.722 -6.643 3.846 1.00 91.06 83 ARG A CA 1
ATOM 703 C C . ARG A 1 83 ? -6.794 -6.220 2.392 1.00 91.06 83 ARG A C 1
ATOM 705 O O . ARG A 1 83 ? -7.326 -5.163 2.065 1.00 91.06 83 ARG A O 1
ATOM 712 N N . ILE A 1 84 ? -6.297 -7.078 1.515 1.00 88.06 84 ILE A N 1
ATOM 713 C CA . ILE A 1 84 ? -6.310 -6.873 0.070 1.00 88.06 84 ILE A CA 1
ATOM 714 C C . ILE A 1 84 ? -7.247 -7.909 -0.540 1.00 88.06 84 ILE A C 1
ATOM 716 O O . ILE A 1 84 ? -7.271 -9.055 -0.103 1.00 88.06 84 ILE A O 1
ATOM 720 N N . ILE A 1 85 ? -8.050 -7.494 -1.516 1.00 87.00 85 ILE A N 1
ATOM 721 C CA . ILE A 1 85 ? -8.866 -8.397 -2.327 1.00 87.00 85 ILE A CA 1
ATOM 722 C C . ILE A 1 85 ? -8.734 -7.976 -3.783 1.00 87.00 85 ILE A C 1
ATOM 724 O O . ILE A 1 85 ? -9.022 -6.830 -4.130 1.00 87.00 85 ILE A O 1
ATOM 728 N N . LYS A 1 86 ? -8.367 -8.915 -4.652 1.00 81.88 86 LYS A N 1
ATOM 729 C CA . LYS A 1 86 ? -8.484 -8.744 -6.101 1.00 81.88 86 LYS A CA 1
ATOM 730 C C . LYS A 1 86 ? -9.791 -9.361 -6.592 1.00 81.88 86 LYS A C 1
ATOM 732 O O . LYS A 1 86 ? -10.052 -10.536 -6.342 1.00 81.88 86 LYS A O 1
ATOM 737 N N . LYS A 1 87 ? -10.607 -8.580 -7.299 1.00 85.06 87 LYS A N 1
ATOM 738 C CA . LYS A 1 87 ? -11.844 -9.058 -7.926 1.00 85.06 87 LYS A CA 1
ATOM 739 C C . LYS A 1 87 ? -11.936 -8.498 -9.338 1.00 85.06 87 LYS A C 1
ATOM 741 O O . LYS A 1 87 ? -11.889 -7.287 -9.526 1.00 85.06 87 LYS A O 1
ATOM 746 N N . ASP A 1 88 ? -12.064 -9.388 -10.316 1.00 85.50 88 ASP A N 1
ATOM 747 C CA . ASP A 1 88 ? -12.018 -9.046 -11.738 1.00 85.50 88 ASP A CA 1
ATOM 748 C C . ASP A 1 88 ? -10.725 -8.272 -12.077 1.00 85.50 88 ASP A C 1
ATOM 750 O O . ASP A 1 88 ? -9.620 -8.731 -11.774 1.00 85.50 88 ASP A O 1
ATOM 754 N N . ASN A 1 89 ? -10.862 -7.083 -12.666 1.00 78.81 89 ASN A N 1
ATOM 755 C CA . ASN A 1 89 ? -9.756 -6.174 -12.974 1.00 78.81 89 ASN A CA 1
ATOM 756 C C . ASN A 1 89 ? -9.544 -5.097 -11.897 1.00 78.81 89 ASN A C 1
ATOM 758 O O . ASN A 1 89 ? -8.831 -4.134 -12.155 1.00 78.81 89 ASN A O 1
ATOM 762 N N . LEU A 1 90 ? -10.163 -5.245 -10.720 1.00 83.69 90 LEU A N 1
ATOM 763 C CA . LEU A 1 90 ? -10.129 -4.262 -9.640 1.00 83.69 90 LEU A CA 1
ATOM 764 C C . LEU A 1 90 ? -9.366 -4.788 -8.421 1.00 83.69 90 LEU A C 1
ATOM 766 O O . LEU A 1 90 ? -9.413 -5.977 -8.079 1.00 83.69 90 LEU A O 1
ATOM 770 N N . LEU A 1 91 ? -8.689 -3.871 -7.739 1.00 85.56 91 LEU A N 1
ATOM 771 C CA . LEU A 1 91 ? -7.975 -4.106 -6.494 1.00 85.56 91 LEU A CA 1
ATOM 772 C C . LEU A 1 91 ? -8.634 -3.308 -5.365 1.00 85.56 91 LEU A C 1
ATOM 774 O O . LEU A 1 91 ? -8.729 -2.081 -5.413 1.00 85.56 91 LEU A O 1
ATOM 778 N N . TYR A 1 92 ? -9.047 -4.015 -4.318 1.00 88.69 92 TYR A N 1
ATOM 779 C CA . TYR A 1 92 ? -9.667 -3.442 -3.131 1.00 88.69 92 TYR A CA 1
ATOM 780 C C . TYR A 1 92 ? -8.715 -3.547 -1.941 1.00 88.69 92 TYR A C 1
ATOM 782 O O . TYR A 1 92 ? -8.311 -4.644 -1.560 1.00 88.69 92 TYR A O 1
ATOM 790 N N . LEU A 1 93 ? -8.375 -2.412 -1.332 1.00 90.62 93 LEU A N 1
ATOM 791 C CA . LEU A 1 93 ? -7.590 -2.342 -0.101 1.00 90.62 93 LEU A CA 1
ATOM 792 C C . LEU A 1 93 ? -8.519 -1.923 1.033 1.00 90.62 93 LEU A C 1
ATOM 794 O O . LEU A 1 93 ? -8.937 -0.769 1.096 1.00 90.62 93 LEU A O 1
ATOM 798 N N . PHE A 1 94 ? -8.836 -2.854 1.922 1.00 92.12 94 PHE A N 1
ATOM 799 C CA . PHE A 1 94 ? -9.634 -2.630 3.120 1.00 92.12 94 PHE A CA 1
ATOM 800 C C . PHE A 1 94 ? -8.722 -2.231 4.276 1.00 92.12 94 PHE A C 1
ATOM 802 O O . PHE A 1 94 ? -7.704 -2.871 4.534 1.00 92.12 94 PHE A O 1
ATOM 809 N N . ILE A 1 95 ? -9.091 -1.158 4.966 1.00 92.50 95 ILE A N 1
ATOM 810 C CA . ILE A 1 95 ? -8.336 -0.570 6.068 1.00 92.50 95 ILE A CA 1
ATOM 811 C C . ILE A 1 95 ? -9.307 -0.356 7.224 1.00 92.50 95 ILE A C 1
ATOM 813 O O . ILE A 1 95 ? -10.269 0.410 7.105 1.00 92.50 95 ILE A O 1
ATOM 817 N N . LYS A 1 96 ? -9.045 -1.006 8.355 1.00 93.06 96 LYS A N 1
ATOM 818 C CA . LYS A 1 96 ? -9.837 -0.861 9.577 1.00 93.06 96 LYS A CA 1
ATOM 819 C C . LYS A 1 96 ? -9.087 -0.019 10.597 1.00 93.06 96 LYS A C 1
ATOM 821 O O . LYS A 1 96 ? -7.901 -0.232 10.820 1.00 93.06 96 LYS A O 1
ATOM 826 N N . SER A 1 97 ? -9.771 0.929 11.226 1.00 91.56 97 SER A N 1
ATOM 827 C CA . SER A 1 97 ? -9.212 1.743 12.310 1.00 91.56 97 SER A CA 1
ATOM 828 C C . SER A 1 97 ? -10.320 2.257 13.223 1.00 91.56 97 SER A C 1
ATOM 830 O O . SER A 1 97 ? -11.337 2.774 12.745 1.00 91.56 97 SER A O 1
ATOM 832 N N . GLY A 1 98 ? -10.144 2.089 14.535 1.00 89.50 98 GLY A N 1
ATOM 833 C CA . GLY A 1 98 ? -11.148 2.445 15.536 1.00 89.50 98 GLY A CA 1
ATOM 834 C C . GLY A 1 98 ? -12.447 1.657 15.361 1.00 89.50 98 GLY A C 1
ATOM 835 O O . GLY A 1 98 ? -13.527 2.189 15.595 1.00 89.50 98 GLY A O 1
ATOM 836 N N . GLY A 1 99 ? -12.359 0.420 14.861 1.00 88.88 99 GLY A N 1
ATOM 837 C CA . GLY A 1 99 ? -13.527 -0.413 14.558 1.00 88.88 99 GLY A CA 1
ATOM 838 C C . GLY A 1 99 ? -14.266 -0.078 13.254 1.00 88.88 99 GLY A C 1
ATOM 839 O O . GLY A 1 99 ? -15.121 -0.861 12.847 1.00 88.88 99 GLY A O 1
ATOM 840 N N . ILE A 1 100 ? -13.918 1.014 12.565 1.00 90.94 100 ILE A N 1
ATOM 841 C CA . ILE A 1 100 ? -14.534 1.422 11.293 1.00 90.94 100 ILE A CA 1
ATOM 842 C C . ILE A 1 100 ? -13.680 0.917 10.126 1.00 90.94 100 ILE A C 1
ATOM 844 O O . ILE A 1 100 ? -12.490 1.233 10.048 1.00 90.94 100 ILE A O 1
ATOM 848 N N . GLU A 1 101 ? -14.288 0.170 9.204 1.00 93.50 101 GLU A N 1
ATOM 849 C CA . GLU A 1 101 ? -13.656 -0.268 7.953 1.00 93.50 101 GLU A CA 1
ATOM 850 C C . GLU A 1 101 ? -13.917 0.750 6.832 1.00 93.50 101 GLU A C 1
ATOM 852 O O . GLU A 1 101 ? -15.029 1.251 6.660 1.00 93.50 101 GLU A O 1
ATOM 857 N N . ARG A 1 102 ? -12.870 1.073 6.074 1.00 92.00 102 ARG A N 1
ATOM 858 C CA . ARG A 1 102 ?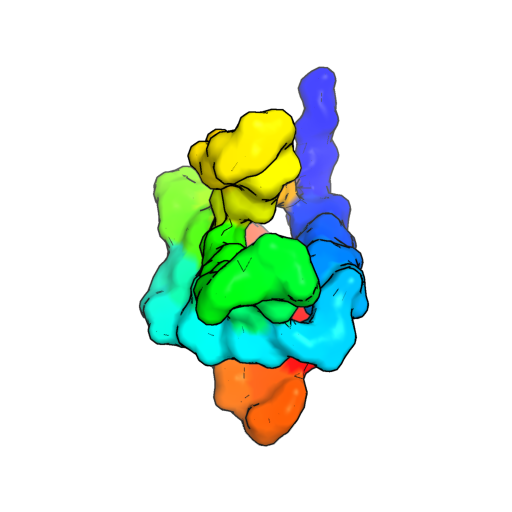 -12.906 1.885 4.851 1.00 92.00 102 ARG A CA 1
ATOM 859 C C . ARG A 1 102 ? -12.169 1.128 3.754 1.00 92.00 102 ARG A C 1
ATOM 861 O O . ARG A 1 102 ? -11.354 0.260 4.060 1.00 92.00 102 ARG A O 1
ATOM 868 N N . TYR A 1 103 ? -12.409 1.465 2.490 1.00 89.88 103 TYR A N 1
ATOM 869 C CA . TYR A 1 103 ? -11.710 0.812 1.386 1.00 89.88 103 TYR A CA 1
ATOM 870 C C . TYR A 1 103 ? -11.217 1.787 0.316 1.00 89.88 103 TYR A C 1
ATOM 872 O O . TYR A 1 103 ? -11.818 2.834 0.073 1.00 89.88 103 TYR A O 1
ATOM 880 N N . VAL A 1 104 ? -10.121 1.403 -0.336 1.00 89.00 104 VAL A N 1
ATOM 881 C CA . VAL A 1 104 ? -9.628 1.987 -1.589 1.00 89.00 104 VAL A CA 1
ATOM 882 C C . VAL A 1 104 ? -9.925 1.002 -2.710 1.00 89.00 104 VAL A C 1
ATOM 884 O O . VAL A 1 104 ? -9.665 -0.185 -2.549 1.00 89.00 104 VAL A O 1
ATOM 887 N N . CYS A 1 105 ? -10.468 1.483 -3.826 1.00 88.00 105 CYS A N 1
ATOM 888 C CA . CYS A 1 105 ? -10.678 0.700 -5.042 1.00 88.00 105 CYS A CA 1
ATOM 889 C C . CYS A 1 105 ? -9.893 1.355 -6.176 1.00 88.00 105 CYS A C 1
ATOM 891 O O . CYS A 1 105 ? -10.027 2.570 -6.371 1.00 88.00 105 CYS A O 1
ATOM 893 N N . VAL A 1 106 ? -9.110 0.553 -6.895 1.00 82.56 106 VAL A N 1
ATOM 894 C CA . VAL A 1 106 ? -8.374 0.943 -8.106 1.00 82.56 106 VAL A CA 1
ATOM 895 C C . VAL A 1 106 ? -8.502 -0.109 -9.192 1.00 82.56 106 VAL A C 1
ATOM 897 O O . VAL A 1 106 ? -8.720 -1.290 -8.835 1.00 82.56 106 VAL A O 1
#

Secondary structure (DSSP, 8-state):
-----HHHHHHHHHHHHHT-SSEEEEEETTEEEEEE--TTSSS-EEEEEEEETTEEEEEEEEEETTEEEEEEEEEESS-SEEEEEEETTEEEEEEEETTEEEEEE-

Radius of gyration: 14.17 Å; chains: 1; bounding box: 37×29×35 Å

Foldseek 3Di:
DDPLDPVNLLVVVQCVVVVAPDWDWDDDFFKIKTWGDDVVDPGTWIWMFGDDPQWTKIWGWDDDPNDIDIDMDTSDHQWPDWGWDDDDPKIWIWTDHPNDIDIHID

Organism: NCBI:txid29372

pLDDT: mean 83.65, std 11.28, range [38.78, 93.5]